Protein AF-A0A958CVT8-F1 (afdb_monomer)

Foldseek 3Di:
DWDDDPPRDTDDDDDDDPVRVCVVCVVFWDWPAKFAPDLQQDDPVCVVVCVVCVPVNVVSVVVRRVVRRDPPSVVVHPDMDIDIDTD

Nearest PDB structures (foldseek):
  5fcd-assembly1_A  TM=3.477E-01  e=2.746E+00  Escherichia coli

Mean predicted aligned error: 8.07 Å

Radius of gyration: 16.44 Å; Cα contacts (8 Å, |Δi|>4): 108; chains: 1; bounding box: 42×26×41 Å

Secondary structure (DSSP, 8-state):
-EEE-STT-EEE-----HHHHHHHHTTTEEEEEEEEE-SSSPPGGGHHHHTT-HHHHHHHHHHHHHHTTSTTGGGSSSEEEEEEEE-

Solvent-accessible surface area (backbone atoms only — not comparable to full-atom values): 5203 Å² total; per-residue (Å²): 90,80,42,79,67,61,98,88,40,68,45,86,45,84,83,74,50,74,66,55,51,51,60,74,43,47,85,59,31,44,81,78,42,66,32,17,46,64,73,64,48,76,59,80,89,50,49,76,52,45,80,75,37,54,71,59,47,58,51,39,50,57,46,24,61,59,44,12,57,35,87,65,42,37,70,77,25,99,38,69,50,73,44,71,44,75,114

Sequence (87 aa):
VEAHVGDGATIPVWYPSPWTLASEFSHDFDVIELRGIGSILPPSYLSHLVDRLPRLFSRLAKLDERIGAIWPATWLNDHYLMVLEKK

pLDDT: mean 81.0, std 11.04, range [61.56, 97.5]

Structure (mmCIF, N/CA/C/O backbone):
data_AF-A0A958CVT8-F1
#
_entry.id   AF-A0A958CVT8-F1
#
loop_
_atom_site.group_PDB
_atom_site.id
_atom_site.type_symbol
_atom_site.label_atom_id
_atom_site.label_alt_id
_atom_site.label_comp_id
_atom_site.label_asym_id
_atom_site.label_entity_id
_atom_site.label_seq_id
_atom_site.pdbx_PDB_ins_code
_atom_site.Cartn_x
_atom_site.Cartn_y
_atom_site.Cartn_z
_atom_site.occupancy
_atom_site.B_iso_or_equiv
_atom_site.auth_seq_id
_atom_site.auth_comp_id
_atom_site.auth_asym_id
_atom_site.auth_atom_id
_atom_site.pdbx_PDB_model_num
ATOM 1 N N . VAL A 1 1 ? -7.241 5.252 -16.944 1.00 83.94 1 VAL A N 1
ATOM 2 C CA . VAL A 1 1 ? -6.054 4.973 -17.786 1.00 83.94 1 VAL A CA 1
ATOM 3 C C . VAL A 1 1 ? -6.369 3.737 -18.601 1.00 83.94 1 VAL A C 1
ATOM 5 O O . VAL A 1 1 ? -6.987 2.841 -18.052 1.00 83.94 1 VAL A O 1
ATOM 8 N N . GLU A 1 2 ? -6.009 3.691 -19.878 1.00 89.81 2 GLU A N 1
ATOM 9 C CA . GLU A 1 2 ? -6.156 2.471 -20.682 1.00 89.81 2 GLU A CA 1
ATOM 10 C C . GLU A 1 2 ? -4.942 1.565 -20.444 1.00 89.81 2 GLU A C 1
ATOM 12 O O . GLU A 1 2 ? -3.805 2.003 -20.621 1.00 89.81 2 GLU A O 1
ATOM 17 N N . ALA A 1 3 ? -5.169 0.324 -20.017 1.00 88.69 3 ALA A N 1
ATOM 18 C CA . ALA A 1 3 ? -4.120 -0.682 -19.874 1.00 88.69 3 ALA A CA 1
ATOM 19 C C . ALA A 1 3 ? -4.167 -1.665 -21.044 1.00 88.69 3 ALA A C 1
ATOM 21 O O . ALA A 1 3 ? -5.244 -2.085 -21.460 1.00 88.69 3 ALA A O 1
ATOM 22 N N . HIS A 1 4 ? -3.001 -2.056 -21.556 1.00 90.81 4 HIS A N 1
ATOM 23 C CA . HIS A 1 4 ? -2.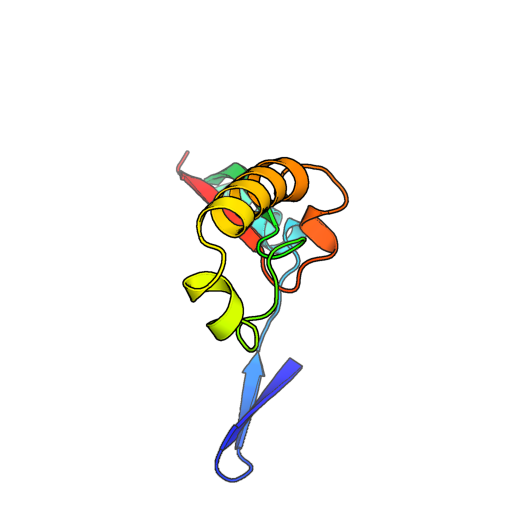893 -3.029 -22.641 1.00 90.81 4 HIS A CA 1
ATOM 24 C C . HIS A 1 4 ? -3.015 -4.463 -22.118 1.00 90.81 4 HIS A C 1
ATOM 26 O O . HIS A 1 4 ? -2.321 -4.841 -21.175 1.00 90.81 4 HIS A O 1
ATOM 32 N N . VAL A 1 5 ? -3.848 -5.278 -22.769 1.00 87.75 5 VAL A N 1
ATOM 33 C CA . VAL A 1 5 ? -4.114 -6.674 -22.382 1.00 87.75 5 VAL A CA 1
ATOM 34 C C . VAL A 1 5 ? -3.880 -7.599 -23.575 1.00 87.75 5 VAL A C 1
ATOM 36 O O . VAL A 1 5 ? -4.796 -8.261 -24.041 1.00 87.75 5 VAL A O 1
ATOM 39 N N . GLY A 1 6 ? -2.649 -7.624 -24.098 1.00 85.06 6 GLY A N 1
ATOM 40 C CA . GLY A 1 6 ? -2.272 -8.484 -25.233 1.00 85.06 6 GLY A CA 1
ATOM 41 C C . GLY A 1 6 ? -3.025 -8.174 -26.537 1.00 85.06 6 GLY A C 1
ATOM 42 O O . GLY A 1 6 ? -4.005 -7.439 -26.546 1.00 85.06 6 GLY A O 1
ATOM 43 N N . ASP A 1 7 ? -2.523 -8.672 -27.670 1.00 88.94 7 ASP A N 1
ATOM 44 C CA . ASP A 1 7 ? -3.201 -8.622 -28.983 1.00 88.94 7 ASP A CA 1
ATOM 45 C C . ASP A 1 7 ? -3.749 -7.243 -29.423 1.00 88.94 7 ASP A C 1
ATOM 47 O O . ASP A 1 7 ? -4.685 -7.144 -30.213 1.00 88.94 7 ASP A O 1
ATOM 51 N N . GLY A 1 8 ? -3.160 -6.153 -28.918 1.00 88.12 8 GLY A N 1
ATOM 52 C CA . GLY A 1 8 ? -3.595 -4.780 -29.193 1.00 88.12 8 GLY A CA 1
ATOM 53 C C . GLY A 1 8 ? -4.868 -4.333 -28.460 1.00 88.12 8 GLY A C 1
ATOM 54 O O . GLY A 1 8 ? -5.300 -3.201 -28.666 1.00 88.12 8 GLY A O 1
ATOM 55 N N . ALA A 1 9 ? -5.454 -5.165 -27.597 1.00 91.94 9 ALA A N 1
ATOM 56 C CA . ALA A 1 9 ? -6.629 -4.814 -26.806 1.00 91.94 9 ALA A CA 1
ATOM 57 C C . ALA A 1 9 ? -6.273 -3.890 -25.629 1.00 91.94 9 ALA A C 1
ATOM 59 O O . ALA A 1 9 ? -5.196 -4.007 -25.029 1.00 91.94 9 ALA A O 1
ATOM 60 N N . THR A 1 10 ? -7.198 -2.995 -25.267 1.00 95.12 10 THR A N 1
ATOM 61 C CA . THR A 1 10 ? -7.110 -2.184 -24.047 1.00 95.12 10 THR A CA 1
ATOM 62 C C . THR A 1 10 ? -8.328 -2.372 -23.157 1.00 95.12 10 THR A C 1
ATOM 64 O O . THR A 1 10 ? -9.420 -2.689 -23.630 1.00 95.12 10 THR A O 1
ATOM 67 N N . ILE A 1 11 ? -8.125 -2.190 -21.854 1.00 94.50 11 ILE A N 1
ATOM 68 C CA . ILE A 1 11 ? -9.205 -2.101 -20.872 1.00 94.50 11 ILE A CA 1
ATOM 69 C C . ILE A 1 11 ? -9.063 -0.813 -20.056 1.00 94.50 11 ILE A C 1
ATOM 71 O O . ILE A 1 11 ? -7.934 -0.408 -19.744 1.00 94.50 11 ILE A O 1
ATOM 75 N N . PRO A 1 12 ? -10.179 -0.192 -19.646 1.00 94.44 12 PRO A N 1
ATOM 76 C CA . PRO A 1 12 ? -10.126 0.921 -18.718 1.00 94.44 12 PRO A CA 1
ATOM 77 C C . PRO A 1 12 ? -9.689 0.427 -17.334 1.00 94.44 12 PRO A C 1
ATOM 79 O O . PRO A 1 12 ? -10.198 -0.561 -16.805 1.00 94.44 12 PRO A O 1
ATOM 82 N N . VAL A 1 13 ? -8.741 1.147 -16.740 1.00 91.75 13 VAL A N 1
ATOM 83 C CA . VAL A 1 13 ? -8.218 0.919 -15.393 1.00 91.75 13 VAL A CA 1
ATOM 84 C C . VAL A 1 13 ? -8.267 2.216 -14.599 1.00 91.75 13 VAL A C 1
ATOM 86 O O . VAL A 1 13 ? -7.909 3.297 -15.088 1.00 91.75 13 VAL A O 1
ATOM 89 N N . TRP A 1 14 ? -8.689 2.098 -13.346 1.00 89.31 14 TRP A N 1
ATOM 90 C CA . TRP A 1 14 ? -8.748 3.191 -12.388 1.00 89.31 14 TRP A CA 1
ATOM 91 C C . TRP A 1 14 ? -7.712 2.960 -11.296 1.00 89.31 14 TRP A C 1
ATOM 93 O O . TRP A 1 14 ? -7.689 1.906 -10.668 1.00 89.31 14 TRP A O 1
ATOM 103 N N . TYR A 1 15 ? -6.872 3.966 -11.070 1.00 86.12 15 TYR A N 1
ATOM 104 C CA . TYR A 1 15 ? -5.887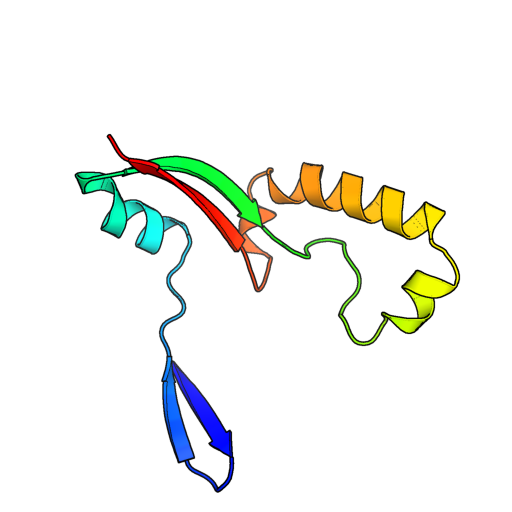 3.990 -9.994 1.00 86.12 15 TYR A CA 1
ATOM 105 C C . TYR A 1 15 ? -6.306 5.076 -9.000 1.00 86.12 15 TYR A C 1
ATOM 107 O O . TYR A 1 15 ? -5.849 6.217 -9.116 1.00 86.12 15 TYR A O 1
ATOM 115 N N . PRO A 1 16 ? -7.250 4.783 -8.087 1.00 88.38 16 PRO A N 1
ATOM 116 C CA . PRO A 1 16 ? -7.673 5.760 -7.100 1.00 88.38 16 PRO A CA 1
ATOM 117 C C . PRO A 1 16 ? -6.508 6.078 -6.165 1.00 88.38 16 PRO A C 1
ATOM 119 O O . PRO A 1 16 ? -5.771 5.189 -5.726 1.00 88.38 16 PRO A O 1
ATOM 122 N N . SER A 1 17 ? -6.366 7.359 -5.827 1.00 86.56 17 SER A N 1
ATOM 123 C CA . SER A 1 17 ? -5.461 7.754 -4.752 1.00 86.56 17 SER A CA 1
ATOM 124 C C . SER A 1 17 ? -5.946 7.163 -3.420 1.00 86.56 17 SER A C 1
ATOM 126 O O . SER A 1 17 ? -7.153 6.945 -3.264 1.00 86.56 17 SER A O 1
ATOM 128 N N . PRO A 1 18 ? -5.060 6.975 -2.425 1.00 87.06 18 PRO A N 1
ATOM 129 C CA . PRO A 1 18 ? -5.476 6.522 -1.100 1.00 87.06 18 PRO A CA 1
ATOM 130 C C . PRO A 1 18 ? -6.603 7.367 -0.489 1.00 87.06 18 PRO A C 1
ATOM 132 O O . PRO A 1 18 ? -7.502 6.832 0.145 1.00 87.06 18 PRO A O 1
ATOM 135 N N . TRP A 1 19 ? -6.602 8.683 -0.718 1.00 86.50 19 TRP A N 1
ATOM 136 C CA . TRP A 1 19 ? -7.643 9.585 -0.216 1.00 86.50 19 TRP A CA 1
ATOM 137 C C . TRP A 1 19 ? -8.981 9.395 -0.922 1.00 86.50 19 TRP A C 1
ATOM 139 O O . TRP A 1 19 ? -10.023 9.427 -0.274 1.00 86.50 19 TRP A O 1
ATOM 149 N N . THR A 1 20 ? -8.949 9.184 -2.239 1.00 91.00 20 THR A N 1
ATOM 150 C CA . THR A 1 20 ? -10.149 8.900 -3.033 1.00 91.00 20 THR A CA 1
ATOM 151 C C . THR A 1 20 ? -10.808 7.623 -2.530 1.00 91.00 20 THR A C 1
ATOM 153 O O . THR A 1 20 ? -11.983 7.647 -2.181 1.00 91.00 20 THR A O 1
ATOM 156 N N . LEU A 1 21 ? -10.025 6.548 -2.389 1.00 91.31 21 LEU A N 1
ATOM 157 C CA . LEU A 1 21 ? -10.534 5.268 -1.906 1.00 91.31 21 LEU A CA 1
ATOM 158 C C . LEU A 1 21 ? -11.051 5.382 -0.462 1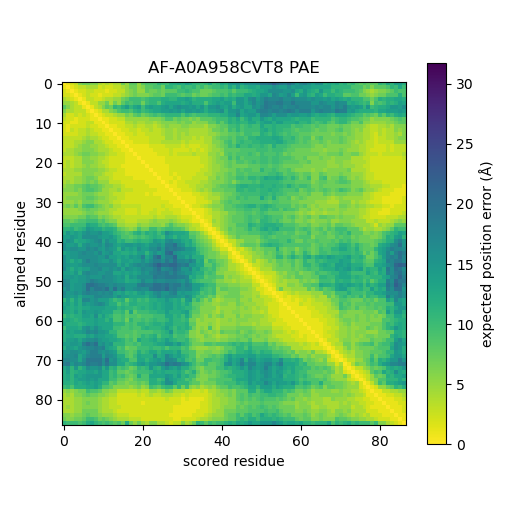.00 91.31 21 LEU A C 1
ATOM 160 O O . LEU A 1 21 ? -12.167 4.971 -0.173 1.00 91.31 21 LEU A O 1
ATOM 164 N N . ALA A 1 22 ? -10.301 6.020 0.440 1.00 91.75 22 ALA A N 1
ATOM 165 C CA . ALA A 1 22 ? -10.744 6.226 1.821 1.00 91.75 22 ALA A CA 1
ATOM 166 C C . ALA A 1 22 ? -12.062 7.016 1.901 1.00 91.75 22 ALA A C 1
ATOM 168 O O . ALA A 1 22 ? -12.951 6.673 2.677 1.00 91.75 22 ALA A O 1
ATOM 169 N N . SER A 1 23 ? -12.208 8.060 1.080 1.00 93.75 23 SER A N 1
ATOM 170 C CA . SER A 1 23 ? -13.426 8.868 1.024 1.00 93.75 23 SER A CA 1
ATOM 171 C C . SER A 1 23 ? -14.625 8.073 0.508 1.00 93.75 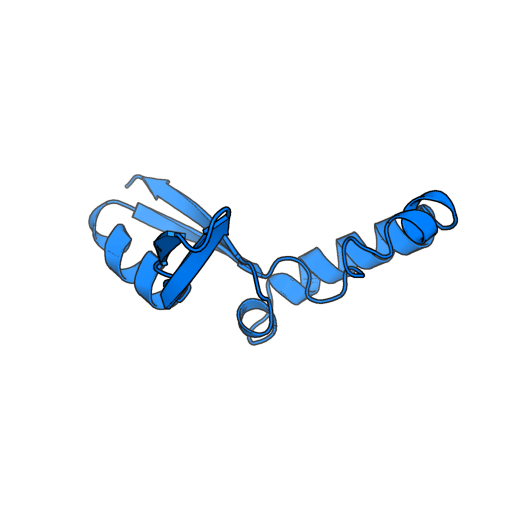23 SER A C 1
ATOM 173 O O . SER A 1 23 ? -15.718 8.222 1.050 1.00 93.75 23 SER A O 1
ATOM 175 N N . GLU A 1 24 ? -14.443 7.239 -0.516 1.00 94.75 24 GLU A N 1
ATOM 176 C CA . GLU A 1 24 ? -15.515 6.420 -1.097 1.00 94.75 24 GLU A CA 1
ATOM 177 C C . GLU A 1 24 ? -16.045 5.370 -0.114 1.00 94.75 24 GLU A C 1
ATOM 179 O O . GLU A 1 24 ? -17.248 5.124 -0.068 1.00 94.75 24 GLU A O 1
ATOM 184 N N . PHE A 1 25 ? -15.173 4.806 0.724 1.00 94.12 25 PHE A N 1
ATOM 185 C CA . PHE A 1 25 ? -15.547 3.800 1.724 1.00 94.12 25 PHE A CA 1
ATOM 186 C C . PHE A 1 25 ? -15.946 4.390 3.087 1.00 94.12 25 PHE A C 1
ATOM 188 O O . PHE A 1 25 ? -16.440 3.665 3.950 1.00 94.12 25 PHE A O 1
ATOM 195 N N . SER A 1 26 ? -15.797 5.706 3.278 1.00 94.06 26 SER A N 1
ATOM 196 C CA . SER A 1 26 ? -15.986 6.382 4.572 1.00 94.06 26 SER A CA 1
ATOM 197 C C . SER A 1 26 ? -17.395 6.281 5.166 1.00 94.06 26 SER A C 1
ATOM 199 O O . SER A 1 26 ? -17.570 6.534 6.360 1.00 94.06 26 SER A O 1
ATOM 201 N N . HIS A 1 27 ? -18.412 5.933 4.369 1.00 96.56 27 HIS A N 1
ATOM 202 C CA . HIS A 1 27 ? -19.773 5.748 4.871 1.00 96.56 27 HIS A CA 1
ATOM 203 C C . HIS A 1 27 ? -19.849 4.547 5.823 1.00 96.56 27 HIS A C 1
ATOM 205 O O . HIS A 1 27 ? -20.231 4.714 6.983 1.00 96.56 27 HIS A O 1
ATOM 211 N N . ASP A 1 28 ? -19.383 3.385 5.364 1.00 97.31 28 ASP A N 1
ATOM 212 C CA . ASP A 1 28 ? -19.557 2.091 6.035 1.00 97.31 28 ASP A CA 1
ATOM 213 C C . ASP A 1 28 ? -18.300 1.586 6.759 1.00 97.31 28 ASP A C 1
ATOM 215 O O . ASP A 1 28 ? -18.380 0.638 7.544 1.00 97.31 28 ASP A O 1
ATOM 219 N N . PHE A 1 29 ? -17.143 2.201 6.505 1.00 97.50 29 PHE A N 1
ATOM 220 C CA . PHE A 1 29 ? -15.858 1.731 7.012 1.00 97.50 29 PHE A CA 1
ATOM 221 C C . PHE A 1 29 ? -15.042 2.840 7.667 1.00 97.50 29 PHE A C 1
ATOM 223 O O . PHE A 1 29 ? -15.074 3.997 7.239 1.00 97.50 29 PHE A O 1
ATOM 230 N N . ASP A 1 30 ? -14.263 2.446 8.667 1.00 95.56 30 ASP A N 1
ATOM 231 C CA . ASP A 1 30 ? -13.198 3.240 9.259 1.00 95.56 30 ASP A CA 1
ATOM 232 C C . ASP A 1 30 ? -11.840 2.763 8.726 1.00 95.56 30 ASP A C 1
ATOM 234 O O . ASP A 1 30 ? -11.560 1.565 8.626 1.00 95.56 30 ASP A O 1
ATOM 238 N N . VAL A 1 31 ? -10.977 3.712 8.355 1.00 93.12 31 VAL A N 1
ATOM 239 C CA . VAL A 1 31 ? -9.611 3.413 7.908 1.00 93.12 31 VAL A CA 1
ATOM 240 C C . VAL A 1 31 ? -8.738 3.199 9.138 1.00 93.12 31 VAL A C 1
ATOM 242 O O . VAL A 1 31 ? -8.384 4.155 9.826 1.00 93.12 31 VAL A O 1
ATOM 245 N N . ILE A 1 32 ? -8.367 1.948 9.398 1.00 93.81 32 ILE A N 1
ATOM 246 C CA . ILE A 1 32 ? -7.521 1.583 10.542 1.00 93.81 32 ILE A CA 1
ATOM 247 C C . ILE A 1 32 ? -6.041 1.720 10.193 1.00 93.81 32 ILE A C 1
ATOM 249 O O . ILE A 1 32 ? -5.216 2.048 11.045 1.00 93.81 32 ILE A O 1
ATOM 253 N N . GLU A 1 33 ? -5.689 1.489 8.929 1.00 89.00 33 GLU A N 1
ATOM 254 C CA . GLU A 1 33 ? -4.302 1.518 8.491 1.00 89.00 33 GLU A CA 1
ATOM 255 C C . GLU A 1 33 ? -4.175 1.909 7.019 1.00 89.00 33 GLU A C 1
ATOM 257 O O . GLU A 1 33 ? -4.924 1.434 6.165 1.00 89.00 33 GLU A O 1
ATOM 262 N N . LEU A 1 34 ? -3.173 2.736 6.721 1.00 86.31 34 LEU A N 1
ATOM 263 C CA . LEU A 1 34 ? -2.728 3.030 5.365 1.00 86.31 34 LEU A CA 1
ATOM 264 C C . LEU A 1 34 ? -1.202 2.940 5.311 1.00 86.31 34 LEU A C 1
ATOM 266 O O . LEU A 1 34 ? -0.511 3.639 6.055 1.00 86.31 34 LEU A O 1
ATOM 270 N N . ARG A 1 35 ? -0.674 2.100 4.419 1.00 84.00 35 ARG A N 1
ATOM 271 C CA . ARG A 1 35 ? 0.768 1.917 4.218 1.00 84.00 35 ARG A CA 1
ATOM 272 C C . ARG A 1 35 ? 1.115 1.898 2.738 1.00 84.00 35 ARG A C 1
ATOM 274 O O . ARG A 1 35 ? 0.426 1.273 1.944 1.00 84.00 35 ARG A O 1
ATOM 281 N N . GLY A 1 36 ? 2.201 2.557 2.365 1.00 79.56 36 GLY A N 1
ATOM 282 C CA . GLY A 1 36 ? 2.819 2.382 1.057 1.00 79.56 36 GLY A CA 1
ATOM 283 C C . GLY A 1 36 ? 3.605 1.073 0.994 1.00 79.56 36 GLY A C 1
ATOM 284 O O . GLY A 1 36 ? 4.221 0.689 1.986 1.00 79.56 36 GLY A O 1
ATOM 285 N N . ILE A 1 37 ? 3.572 0.385 -0.147 1.00 77.38 37 ILE A N 1
ATOM 286 C CA . ILE A 1 37 ? 4.314 -0.861 -0.371 1.00 77.38 37 ILE A CA 1
ATOM 287 C C . ILE A 1 37 ? 5.460 -0.588 -1.343 1.00 77.38 37 ILE A C 1
ATOM 289 O O . ILE A 1 37 ? 5.218 -0.120 -2.454 1.00 77.38 37 ILE A O 1
ATOM 293 N N . GLY A 1 38 ? 6.685 -0.965 -0.965 1.00 69.06 38 GLY A N 1
ATOM 294 C CA . GLY A 1 38 ? 7.811 -0.990 -1.897 1.00 69.06 38 GLY A CA 1
ATOM 295 C C . GLY A 1 38 ? 8.562 0.333 -2.041 1.00 69.06 38 GLY A C 1
ATOM 296 O O . GLY A 1 38 ? 9.108 0.599 -3.107 1.00 69.06 38 GLY A O 1
ATOM 297 N N . SER A 1 39 ? 8.637 1.139 -0.976 1.00 67.19 39 SER A N 1
ATOM 298 C CA . SER A 1 39 ? 9.381 2.416 -0.979 1.00 67.19 39 SER A CA 1
ATOM 299 C C . SER A 1 39 ? 10.884 2.211 -1.037 1.00 67.19 39 SER A C 1
ATOM 301 O O . SER A 1 39 ? 11.623 3.026 -1.583 1.00 67.19 39 SER A O 1
ATOM 303 N N . ILE A 1 40 ? 11.347 1.149 -0.386 1.00 67.88 40 ILE A N 1
ATOM 304 C CA . ILE A 1 40 ? 12.758 0.851 -0.135 1.00 67.88 40 ILE A CA 1
ATOM 305 C C . ILE A 1 40 ? 13.082 -0.589 -0.531 1.00 67.88 40 ILE A C 1
ATOM 307 O O . ILE A 1 40 ? 14.253 -0.937 -0.716 1.00 67.88 40 ILE A O 1
ATOM 311 N N . LEU A 1 41 ? 12.063 -1.440 -0.679 1.00 67.06 41 LEU A N 1
ATOM 312 C CA . LEU A 1 41 ? 12.267 -2.776 -1.212 1.00 67.06 41 LEU A CA 1
ATOM 313 C C . LEU A 1 41 ? 12.708 -2.696 -2.675 1.00 67.06 41 LEU A C 1
ATOM 315 O O . LEU A 1 41 ? 12.136 -1.945 -3.466 1.00 67.06 41 LEU A O 1
ATOM 319 N N . PRO A 1 42 ? 13.733 -3.470 -3.056 1.00 66.00 42 PRO A N 1
ATOM 320 C CA . PRO A 1 42 ? 14.202 -3.447 -4.422 1.00 66.00 42 PRO A CA 1
ATOM 321 C C . PRO A 1 42 ? 13.134 -4.050 -5.353 1.00 66.00 42 PRO A C 1
ATOM 323 O O . PRO A 1 42 ? 12.427 -4.979 -4.948 1.00 66.00 42 PRO A O 1
ATOM 326 N N . PRO A 1 43 ? 13.030 -3.556 -6.601 1.00 67.81 43 PRO A N 1
ATOM 327 C CA . PRO A 1 43 ? 12.087 -4.058 -7.595 1.00 67.81 43 PRO A CA 1
ATOM 328 C C . PRO A 1 43 ? 12.127 -5.581 -7.745 1.00 67.81 43 PRO A C 1
ATOM 330 O O . PRO A 1 43 ? 13.177 -6.201 -7.577 1.00 67.81 43 PRO A O 1
ATOM 333 N N . SER A 1 44 ? 11.013 -6.185 -8.163 1.00 65.62 44 SER A N 1
ATOM 334 C CA . SER A 1 44 ? 10.876 -7.641 -8.363 1.00 65.62 44 SER A CA 1
ATOM 335 C C . SER A 1 44 ? 11.947 -8.257 -9.283 1.00 65.62 44 SER A C 1
ATOM 337 O O . SER A 1 44 ? 12.326 -9.417 -9.113 1.00 65.62 44 SER A O 1
ATOM 339 N N . TYR A 1 45 ? 12.513 -7.474 -10.205 1.00 61.56 45 TYR A N 1
ATOM 340 C CA . TYR A 1 45 ? 13.642 -7.873 -11.055 1.00 61.56 45 TYR A CA 1
ATOM 341 C C . TYR A 1 45 ? 14.946 -8.156 -10.273 1.00 61.56 45 TYR A C 1
ATOM 343 O O . TYR A 1 45 ? 15.786 -8.950 -10.700 1.00 61.56 45 TYR A O 1
ATOM 351 N N . LEU A 1 46 ? 15.109 -7.565 -9.088 1.00 68.12 46 LEU A N 1
ATOM 352 C CA . LEU A 1 46 ? 16.237 -7.796 -8.180 1.00 68.12 46 LEU A CA 1
ATOM 353 C C . LEU A 1 46 ? 15.989 -8.948 -7.191 1.00 68.12 46 LEU A C 1
ATOM 355 O O . LEU A 1 46 ? 16.757 -9.124 -6.245 1.00 68.12 46 LEU A O 1
ATOM 359 N N . SER A 1 47 ? 14.960 -9.769 -7.424 1.00 68.75 47 SER A N 1
ATOM 360 C CA . SER A 1 47 ? 14.645 -10.964 -6.624 1.00 68.75 47 SER A CA 1
ATOM 361 C C . SER A 1 47 ? 15.844 -11.901 -6.427 1.00 68.75 47 SER A C 1
ATOM 363 O O . SER A 1 47 ? 16.051 -12.414 -5.336 1.00 68.75 47 SER A O 1
ATOM 365 N N . HIS A 1 48 ? 16.726 -12.026 -7.420 1.00 69.56 48 HIS A N 1
ATOM 366 C CA . HIS A 1 48 ? 17.961 -12.814 -7.325 1.00 69.56 48 HIS A CA 1
ATOM 367 C C . HIS A 1 48 ? 18.949 -12.337 -6.235 1.00 69.56 48 HIS A C 1
ATOM 369 O O . HIS A 1 48 ? 19.811 -13.102 -5.797 1.00 69.56 48 HIS A O 1
ATOM 375 N N . LEU A 1 49 ? 18.861 -11.075 -5.793 1.00 69.06 49 LEU A N 1
ATOM 376 C CA . LEU A 1 49 ? 19.646 -10.544 -4.671 1.00 69.06 49 LEU A CA 1
ATOM 377 C C . LEU A 1 49 ? 19.005 -10.864 -3.314 1.00 69.06 49 LEU A C 1
ATOM 379 O O . LEU A 1 49 ? 19.731 -10.934 -2.317 1.00 69.06 49 LEU A O 1
ATOM 383 N N . VAL A 1 50 ? 17.685 -11.103 -3.280 1.00 68.94 50 VAL A N 1
ATO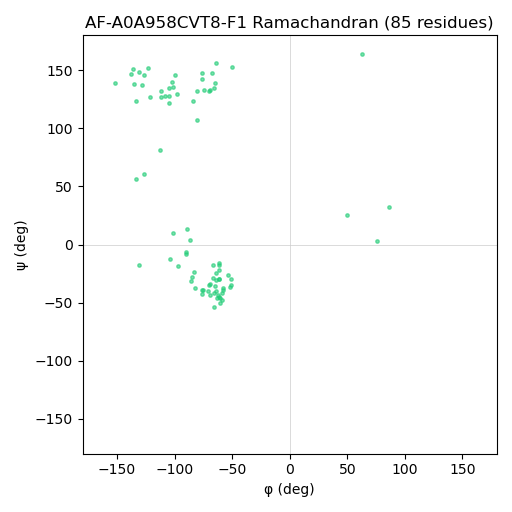M 384 C CA . VAL A 1 50 ? 16.939 -11.526 -2.079 1.00 68.94 50 VAL A CA 1
ATOM 385 C C . VAL A 1 50 ? 17.515 -12.835 -1.554 1.00 68.94 50 VAL A C 1
ATOM 387 O O . VAL A 1 50 ? 17.859 -12.932 -0.375 1.00 68.94 50 VAL A O 1
ATOM 390 N N . ASP A 1 51 ? 17.723 -13.796 -2.456 1.00 72.38 51 ASP A N 1
ATOM 391 C CA . ASP A 1 51 ? 18.236 -15.127 -2.123 1.00 72.38 51 ASP A CA 1
ATOM 392 C C . ASP A 1 51 ? 19.685 -15.091 -1.616 1.00 72.38 51 ASP A C 1
ATOM 394 O O . ASP A 1 51 ? 20.100 -15.924 -0.810 1.00 72.38 51 ASP A O 1
ATOM 398 N N . ARG A 1 52 ? 20.471 -14.098 -2.055 1.00 77.00 52 ARG A N 1
ATOM 399 C CA . ARG A 1 52 ? 21.887 -13.961 -1.683 1.00 77.00 52 ARG A CA 1
ATOM 400 C C . ARG A 1 52 ? 22.105 -13.234 -0.358 1.00 77.00 52 ARG A C 1
ATOM 402 O O . ARG A 1 52 ? 23.120 -13.472 0.295 1.00 77.00 52 ARG A O 1
ATOM 409 N N . LEU A 1 53 ? 21.201 -12.337 0.043 1.00 78.56 53 LEU A N 1
ATOM 410 C CA . LEU A 1 53 ? 21.376 -11.470 1.217 1.00 78.56 53 LEU A CA 1
ATOM 411 C C . LEU A 1 53 ? 20.125 -11.434 2.121 1.00 78.56 53 LEU A C 1
ATOM 413 O O . LEU A 1 53 ? 19.640 -10.350 2.463 1.00 78.56 53 LEU A O 1
ATOM 417 N N . PRO A 1 54 ? 19.632 -12.587 2.612 1.00 77.69 54 PRO A N 1
ATOM 418 C CA . PRO A 1 54 ? 18.343 -12.678 3.306 1.00 77.69 54 PRO A CA 1
ATOM 419 C C . PRO A 1 54 ? 18.256 -11.769 4.541 1.00 77.69 54 PRO A C 1
ATOM 421 O O . PRO A 1 54 ? 17.238 -11.132 4.792 1.00 77.69 54 PRO A O 1
ATOM 424 N N . ARG A 1 55 ? 19.357 -11.621 5.294 1.00 81.00 55 ARG A N 1
ATOM 425 C CA . ARG A 1 55 ? 19.399 -10.764 6.494 1.00 81.00 55 ARG A CA 1
ATOM 426 C C . ARG A 1 55 ? 19.315 -9.270 6.174 1.00 81.00 55 ARG A C 1
ATOM 428 O O . ARG A 1 55 ? 18.755 -8.521 6.971 1.00 81.00 55 ARG A O 1
ATOM 435 N N . LEU A 1 56 ? 19.888 -8.832 5.050 1.00 78.50 56 LEU A N 1
ATOM 436 C CA . LEU A 1 56 ? 19.791 -7.442 4.600 1.00 78.50 56 LEU A CA 1
ATOM 437 C C . LEU A 1 56 ? 18.358 -7.144 4.162 1.00 78.50 56 LEU A C 1
ATOM 439 O O . LEU A 1 56 ? 17.787 -6.144 4.583 1.00 78.50 56 LEU A O 1
ATOM 443 N N . PHE A 1 57 ? 17.751 -8.066 3.419 1.00 74.94 57 PHE A N 1
ATOM 444 C CA . PHE A 1 57 ? 16.366 -7.957 2.978 1.00 74.94 57 PHE A CA 1
ATOM 445 C C . PHE A 1 57 ? 15.374 -7.930 4.132 1.00 74.94 57 PHE A C 1
ATOM 447 O O . PHE A 1 57 ? 14.507 -7.068 4.157 1.00 74.94 57 PHE A O 1
ATOM 454 N N . SER A 1 58 ? 15.539 -8.779 5.148 1.00 78.62 58 SER A N 1
ATOM 455 C CA . SER A 1 58 ? 14.693 -8.714 6.346 1.00 78.62 58 SER A CA 1
ATOM 456 C C . SER A 1 58 ? 14.817 -7.381 7.095 1.00 78.62 58 SER A C 1
ATOM 458 O O . SER A 1 58 ? 13.868 -6.951 7.746 1.00 78.62 58 SER A O 1
ATOM 460 N N . ARG A 1 59 ? 15.979 -6.714 7.036 1.00 82.06 59 ARG A N 1
ATOM 461 C CA . ARG A 1 59 ? 16.160 -5.372 7.615 1.00 82.06 59 ARG A CA 1
ATOM 462 C C . ARG A 1 59 ? 15.518 -4.292 6.750 1.00 82.06 59 ARG A C 1
ATOM 464 O O . ARG A 1 59 ? 14.871 -3.413 7.306 1.00 82.06 59 ARG A O 1
ATOM 471 N N . LEU A 1 60 ? 15.670 -4.378 5.428 1.00 76.50 60 LEU A N 1
ATOM 472 C CA . LEU A 1 60 ? 15.029 -3.466 4.481 1.00 76.50 60 LEU A CA 1
ATOM 473 C C . LEU A 1 60 ? 13.507 -3.594 4.526 1.00 76.50 60 LEU A C 1
ATOM 475 O O . LEU A 1 60 ? 12.850 -2.573 4.564 1.00 76.50 60 LEU A O 1
ATOM 479 N N . ALA A 1 61 ? 12.955 -4.802 4.642 1.00 75.19 61 ALA A N 1
ATOM 480 C CA . ALA A 1 61 ? 11.518 -5.024 4.806 1.00 75.19 61 ALA A CA 1
ATOM 481 C C . ALA A 1 61 ? 10.977 -4.364 6.082 1.00 75.19 61 ALA A C 1
ATOM 483 O O . ALA A 1 61 ? 9.996 -3.635 6.036 1.00 75.19 61 ALA A O 1
ATOM 484 N N . LYS A 1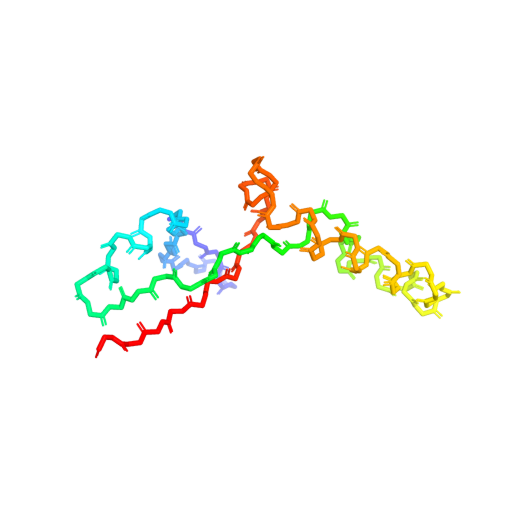 62 ? 11.668 -4.525 7.219 1.00 78.06 62 LYS A N 1
ATOM 485 C CA . LYS A 1 62 ? 11.297 -3.835 8.469 1.00 78.06 62 LYS A CA 1
ATOM 486 C C . LYS A 1 62 ? 11.427 -2.316 8.374 1.00 78.06 62 LYS A C 1
ATOM 488 O O . LYS A 1 62 ? 10.742 -1.590 9.089 1.00 78.06 62 LYS A O 1
ATOM 493 N N . LEU A 1 63 ? 12.363 -1.832 7.562 1.00 75.62 63 LEU A N 1
ATOM 494 C CA . LEU A 1 63 ? 12.541 -0.407 7.319 1.00 75.62 63 LEU A CA 1
ATOM 495 C C . LEU A 1 63 ? 11.449 0.130 6.382 1.00 75.62 63 LEU A C 1
ATOM 497 O O . LEU A 1 63 ? 10.926 1.207 6.643 1.00 75.62 63 LEU A O 1
ATOM 501 N N . ASP A 1 64 ? 11.067 -0.646 5.369 1.00 74.69 64 ASP A N 1
ATOM 502 C CA . ASP A 1 64 ? 9.959 -0.382 4.449 1.00 74.69 64 ASP A CA 1
ATOM 503 C C . ASP A 1 64 ? 8.629 -0.327 5.204 1.00 74.69 64 ASP A C 1
ATOM 505 O O . ASP A 1 64 ? 7.904 0.643 5.063 1.00 74.69 64 ASP A O 1
ATOM 509 N N . GLU A 1 65 ? 8.360 -1.264 6.121 1.00 73.19 65 GLU A N 1
ATOM 510 C CA . GLU A 1 65 ? 7.173 -1.219 6.992 1.00 73.19 65 GLU A CA 1
ATOM 511 C C . GLU A 1 65 ? 7.106 0.065 7.830 1.00 73.19 65 GLU A C 1
ATOM 513 O O . GLU A 1 65 ? 6.035 0.639 8.026 1.00 73.19 65 GLU A O 1
ATOM 518 N N . ARG A 1 66 ? 8.253 0.529 8.337 1.00 74.00 66 ARG A N 1
ATOM 519 C CA . ARG A 1 66 ? 8.324 1.737 9.170 1.00 74.00 66 ARG A CA 1
ATOM 520 C C . ARG A 1 66 ? 8.202 3.013 8.354 1.00 74.00 66 ARG A C 1
ATOM 522 O O . ARG A 1 66 ? 7.580 3.958 8.820 1.00 74.00 66 ARG A O 1
ATOM 529 N N . ILE A 1 67 ? 8.815 3.060 7.175 1.00 71.19 67 ILE A N 1
ATOM 530 C CA . ILE A 1 67 ? 8.830 4.251 6.323 1.00 71.19 67 ILE A CA 1
ATOM 531 C C . ILE A 1 67 ? 7.551 4.341 5.498 1.00 71.19 67 ILE A C 1
ATOM 533 O O . ILE A 1 67 ? 6.988 5.422 5.389 1.00 71.19 67 ILE A O 1
ATOM 537 N N . GLY A 1 68 ? 7.027 3.217 5.019 1.00 66.19 68 GLY A N 1
ATOM 538 C CA . GLY A 1 68 ? 5.766 3.124 4.293 1.00 66.19 68 GLY A CA 1
ATOM 539 C C . GLY A 1 68 ? 4.551 3.565 5.109 1.00 66.19 68 GLY A C 1
ATOM 540 O O . GLY A 1 68 ? 3.525 3.859 4.514 1.00 66.19 68 GLY A O 1
ATOM 541 N N . ALA A 1 69 ? 4.653 3.671 6.438 1.00 68.00 69 ALA A N 1
ATOM 542 C CA . ALA A 1 69 ? 3.621 4.251 7.305 1.00 68.00 69 ALA A CA 1
ATOM 543 C C . ALA A 1 69 ? 3.778 5.773 7.535 1.00 68.00 69 ALA A C 1
ATOM 545 O O . ALA A 1 69 ? 2.903 6.399 8.131 1.00 68.00 69 ALA A O 1
ATOM 546 N N . ILE A 1 70 ? 4.885 6.384 7.094 1.00 68.88 70 ILE A N 1
ATOM 547 C CA . ILE A 1 70 ? 5.189 7.806 7.303 1.00 68.88 70 ILE A CA 1
ATOM 548 C C . ILE A 1 70 ? 4.811 8.600 6.051 1.00 68.88 70 ILE A C 1
ATOM 550 O O . ILE A 1 70 ? 5.221 8.289 4.933 1.00 68.88 70 ILE A O 1
ATOM 554 N N . TRP A 1 71 ? 4.061 9.682 6.234 1.00 62.41 71 T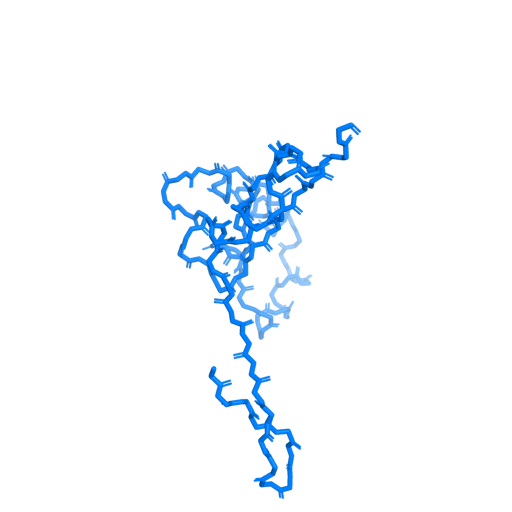RP A N 1
ATOM 555 C CA . TRP A 1 71 ? 3.813 10.651 5.168 1.00 62.41 71 TRP A CA 1
ATOM 556 C C . TRP A 1 71 ? 5.105 11.438 4.854 1.00 62.41 71 TRP A C 1
ATOM 558 O O . TRP A 1 71 ? 5.739 11.915 5.797 1.00 62.41 71 TRP A O 1
ATOM 568 N N . PRO A 1 72 ? 5.537 11.604 3.585 1.00 64.06 72 PRO A N 1
ATOM 569 C CA . PRO A 1 72 ? 4.826 11.334 2.331 1.00 64.06 72 PRO A CA 1
ATOM 570 C C . PRO A 1 72 ? 5.229 10.018 1.644 1.00 64.06 72 PRO A C 1
ATOM 572 O O . PRO A 1 72 ? 4.866 9.802 0.489 1.00 64.06 72 PRO A O 1
ATOM 575 N N . ALA A 1 73 ? 5.998 9.145 2.300 1.00 61.97 73 ALA A N 1
ATOM 576 C CA . ALA A 1 73 ? 6.490 7.919 1.678 1.00 61.97 73 ALA A CA 1
ATOM 577 C C . ALA A 1 73 ? 5.346 6.996 1.235 1.00 61.97 73 ALA A C 1
ATOM 579 O O . ALA A 1 73 ? 5.479 6.371 0.195 1.00 61.97 73 ALA A O 1
ATOM 580 N N . THR A 1 74 ? 4.187 7.010 1.907 1.00 62.81 74 THR A N 1
ATOM 581 C CA . THR A 1 74 ? 2.941 6.365 1.433 1.00 62.81 74 THR A CA 1
ATOM 582 C C . THR A 1 74 ? 2.553 6.732 -0.004 1.00 62.81 74 THR A C 1
ATOM 584 O O . THR A 1 7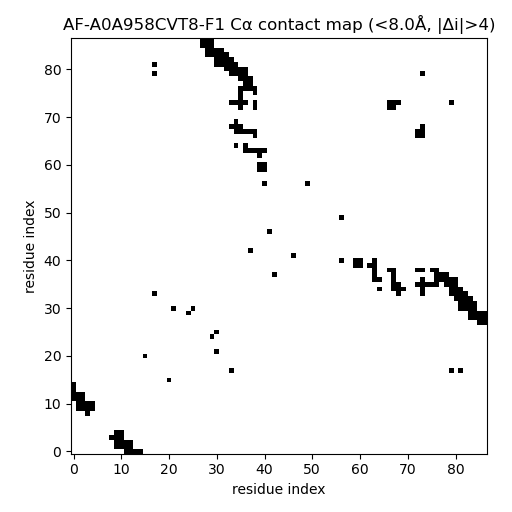4 ? 1.934 5.922 -0.686 1.00 62.81 74 THR A O 1
ATOM 587 N N . TRP A 1 75 ? 2.913 7.931 -0.466 1.00 63.22 75 TRP A N 1
ATOM 588 C CA . TRP A 1 75 ? 2.491 8.506 -1.745 1.00 63.22 75 TRP A CA 1
ATOM 589 C C . TRP A 1 75 ? 3.507 8.322 -2.876 1.00 63.22 75 TRP A C 1
ATOM 591 O O . TRP A 1 75 ? 3.155 8.436 -4.044 1.00 63.22 75 TRP A O 1
ATOM 601 N N . LEU A 1 76 ? 4.765 8.038 -2.536 1.00 65.62 76 LEU A N 1
ATOM 602 C CA . LEU A 1 76 ? 5.847 7.843 -3.506 1.00 65.62 76 LEU A CA 1
ATOM 603 C C . LEU A 1 76 ? 5.935 6.399 -4.024 1.00 65.62 76 LEU A C 1
ATOM 605 O O . LEU A 1 76 ? 6.850 6.081 -4.777 1.00 65.62 76 LEU A O 1
ATOM 609 N N . ASN A 1 77 ? 5.001 5.536 -3.621 1.00 66.31 77 ASN A N 1
ATOM 610 C CA . ASN A 1 77 ? 4.941 4.149 -4.061 1.00 66.31 77 ASN A CA 1
ATOM 611 C C . ASN A 1 77 ? 3.917 3.957 -5.163 1.00 66.31 77 ASN A C 1
ATOM 613 O O . ASN A 1 77 ? 2.820 4.509 -5.102 1.00 66.31 77 ASN A O 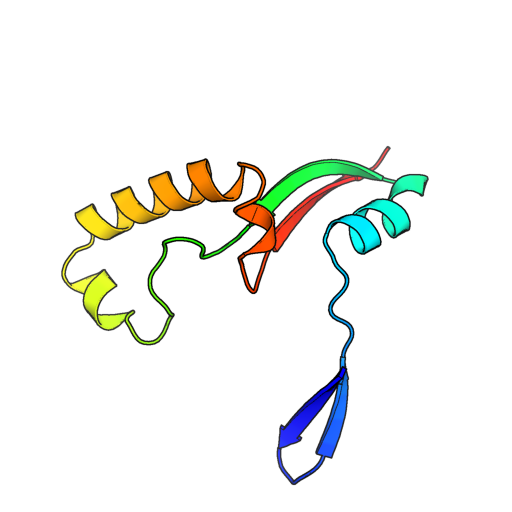1
ATOM 617 N N . ASP A 1 78 ? 4.225 3.039 -6.070 1.00 71.00 78 ASP A N 1
ATOM 618 C CA . ASP A 1 78 ? 3.276 2.575 -7.081 1.00 71.00 78 ASP A CA 1
ATOM 619 C C . ASP A 1 78 ? 2.099 1.793 -6.462 1.00 71.00 78 ASP A C 1
ATOM 621 O O . ASP A 1 78 ? 1.069 1.610 -7.107 1.00 71.00 78 ASP A O 1
ATOM 625 N N . HIS A 1 79 ? 2.240 1.319 -5.215 1.00 81.12 79 HIS A N 1
ATOM 626 C CA . HIS A 1 79 ? 1.260 0.475 -4.528 1.00 81.12 79 HIS A CA 1
ATOM 627 C C . HIS A 1 79 ? 1.062 0.889 -3.063 1.00 81.12 79 HIS A C 1
ATOM 629 O O . HIS A 1 79 ? 2.002 1.297 -2.378 1.00 81.12 79 HIS A O 1
ATOM 635 N N . TYR A 1 80 ? -0.161 0.719 -2.557 1.00 85.44 80 TYR A N 1
ATOM 636 C CA . TYR A 1 80 ? -0.509 0.926 -1.151 1.00 85.44 80 TYR A CA 1
ATOM 637 C C . TYR A 1 80 ? -1.405 -0.200 -0.618 1.00 85.44 80 TYR A C 1
ATOM 639 O O . TYR A 1 80 ? -2.172 -0.812 -1.359 1.00 85.44 80 TYR A O 1
ATOM 647 N N . LEU A 1 81 ? -1.304 -0.456 0.684 1.00 87.19 81 LEU A N 1
ATOM 648 C CA . LEU A 1 81 ? -2.188 -1.301 1.476 1.00 87.19 81 LEU A CA 1
ATOM 649 C C . LEU A 1 81 ? -3.092 -0.403 2.321 1.00 87.19 81 LEU A C 1
ATOM 651 O O . LEU A 1 81 ? -2.598 0.454 3.055 1.00 87.19 81 LEU A O 1
ATOM 655 N N . MET A 1 82 ? -4.401 -0.627 2.251 1.00 90.50 82 MET A N 1
ATOM 656 C CA . MET A 1 82 ? -5.382 0.016 3.122 1.00 90.50 82 MET A CA 1
ATOM 657 C C . MET A 1 82 ? -6.161 -1.057 3.879 1.00 90.50 82 MET A C 1
ATOM 659 O O . MET A 1 82 ? -6.704 -1.972 3.260 1.00 90.50 82 MET A O 1
ATOM 663 N N . VAL A 1 83 ? -6.214 -0.944 5.206 1.00 93.31 83 VAL A N 1
ATOM 664 C CA . VAL A 1 83 ? -7.029 -1.807 6.066 1.00 93.31 83 VAL A CA 1
ATOM 665 C C . VAL A 1 83 ? -8.246 -1.016 6.521 1.00 93.31 83 VAL A C 1
ATOM 667 O O . VAL A 1 83 ? -8.120 0.043 7.140 1.00 93.31 83 VAL A O 1
ATOM 670 N N . LEU A 1 84 ? -9.416 -1.552 6.191 1.00 94.62 84 LEU A N 1
ATOM 671 C CA . LEU A 1 84 ? -10.720 -0.987 6.504 1.00 94.62 84 LEU A CA 1
ATOM 672 C C . LEU A 1 84 ? -11.418 -1.882 7.527 1.00 94.62 84 LEU A C 1
ATOM 674 O O . LEU A 1 84 ? -11.483 -3.098 7.339 1.00 94.62 84 LEU A O 1
ATOM 678 N N . GLU A 1 85 ? -11.958 -1.286 8.582 1.00 96.50 85 GLU A N 1
ATOM 679 C CA . GLU A 1 85 ? -12.837 -1.957 9.538 1.00 96.50 85 GLU A CA 1
ATOM 680 C C . GLU A 1 85 ? -14.273 -1.510 9.290 1.00 96.50 85 GLU A C 1
ATOM 682 O O . GLU A 1 85 ? -14.536 -0.331 9.065 1.00 96.50 85 GLU A O 1
ATOM 687 N N . LYS A 1 86 ? -15.208 -2.461 9.268 1.00 95.88 86 LYS A N 1
ATOM 688 C CA . LYS A 1 86 ? -16.626 -2.140 9.120 1.00 95.88 86 LYS A CA 1
ATOM 689 C C . LYS A 1 86 ? -17.141 -1.555 10.437 1.00 95.88 86 LYS A C 1
ATOM 691 O O . LYS A 1 86 ? -16.898 -2.154 11.482 1.00 95.88 86 LYS A O 1
ATOM 696 N N . LYS A 1 87 ? -17.873 -0.446 10.347 1.00 90.31 87 LYS A N 1
ATOM 697 C CA . LYS A 1 87 ? -18.560 0.185 11.482 1.00 90.31 87 LYS A CA 1
ATOM 698 C C . LYS A 1 87 ? -19.613 -0.717 12.129 1.00 90.31 87 LYS A C 1
ATOM 700 O O . LYS A 1 87 ? -20.224 -1.548 11.409 1.00 90.31 87 LYS A O 1
#